Protein AF-X1MEI3-F1 (afdb_monomer_lite)

Foldseek 3Di:
DVVVVVVCCCVCVVVVVVVVVVVVLVVVLVVQLVVLVVCCVPQNNLSNCLSVVLVVQLVVLLVVLLVQLVPDPDDDPLVSVVSSLVSSLVSSLVVLCCCCCVPRVDCVSSVVVNVVSVVVVVVSVVCCQCPPPPHPLNVVLVVLVVVDDVSSVVSVVVD

Radius of gyration: 20.64 Å; chains: 1; bounding box: 45×32×59 Å

Secondary structure (DSSP, 8-state):
-HHHHHHHHIIIIIIIHHHHHHHHHHHHHHHHHHHHHTTHHHHTTHHHHHHHHHHHHHHHHHHHHHHHHTT--S--HHHHHHHHHHHHHHHHHHHHHHHIIIII--HHHHHHHHHHHHHHHHHHHHHHHHHSTT-HHHHHHHHHTTT-HHHHHHHHHT-

Structure (mmCIF, N/CA/C/O backbone):
data_AF-X1MEI3-F1
#
_entry.id   AF-X1MEI3-F1
#
loop_
_atom_site.group_PDB
_atom_site.id
_atom_site.type_symbol
_atom_site.label_atom_id
_atom_site.label_alt_id
_atom_site.label_comp_id
_atom_site.label_asym_id
_atom_site.label_entity_id
_atom_site.label_seq_id
_atom_site.pdbx_PDB_ins_code
_atom_site.Cartn_x
_atom_site.Cartn_y
_atom_site.Cartn_z
_atom_site.occupancy
_atom_site.B_iso_or_equiv
_atom_site.auth_seq_id
_atom_site.auth_comp_id
_atom_site.auth_asym_id
_atom_site.auth_atom_id
_atom_site.pdbx_PDB_model_num
ATOM 1 N N . MET A 1 1 ? -3.734 -11.567 34.479 1.00 63.25 1 MET A N 1
ATOM 2 C CA . MET A 1 1 ? -4.330 -11.502 33.128 1.00 63.25 1 MET A CA 1
ATOM 3 C C . MET A 1 1 ? -3.763 -10.343 32.310 1.00 63.25 1 MET A C 1
ATOM 5 O O . MET A 1 1 ? -3.320 -10.595 31.207 1.00 63.25 1 MET A O 1
ATOM 9 N N . VAL A 1 2 ? -3.632 -9.135 32.875 1.00 82.19 2 VAL A N 1
ATOM 10 C CA . VAL A 1 2 ? -3.111 -7.939 32.169 1.00 82.19 2 VAL A CA 1
ATOM 11 C C . VAL A 1 2 ? -1.728 -8.123 31.515 1.00 82.19 2 VAL A C 1
ATOM 13 O O . VAL A 1 2 ? -1.534 -7.699 30.389 1.00 82.19 2 VAL A O 1
ATOM 16 N N . ILE A 1 3 ? -0.764 -8.790 32.167 1.00 84.62 3 ILE A N 1
ATOM 17 C CA . ILE A 1 3 ? 0.582 -8.991 31.579 1.00 84.62 3 ILE A CA 1
ATOM 18 C C . ILE A 1 3 ? 0.537 -9.916 30.352 1.00 84.62 3 ILE A C 1
ATOM 20 O O . ILE A 1 3 ? 1.255 -9.682 29.388 1.00 84.62 3 ILE A O 1
ATOM 24 N N . ALA A 1 4 ? -0.309 -10.948 30.374 1.00 90.00 4 ALA A N 1
ATOM 25 C CA . ALA A 1 4 ? -0.456 -11.858 29.240 1.00 90.00 4 ALA A CA 1
ATOM 26 C C . ALA A 1 4 ? -1.161 -11.178 28.057 1.00 90.00 4 ALA A C 1
ATOM 28 O O . ALA A 1 4 ? -0.790 -11.438 26.922 1.00 90.00 4 ALA A O 1
ATOM 29 N N . ASP A 1 5 ? -2.110 -10.282 28.337 1.00 90.69 5 ASP A N 1
ATOM 30 C CA . ASP A 1 5 ? -2.815 -9.470 27.337 1.00 90.69 5 ASP A CA 1
ATOM 31 C C . ASP A 1 5 ? -1.853 -8.493 26.643 1.00 90.69 5 ASP A C 1
ATOM 33 O O . ASP A 1 5 ? -1.704 -8.519 25.430 1.00 90.69 5 ASP A O 1
ATOM 37 N N . LEU A 1 6 ? -1.053 -7.749 27.419 1.00 88.50 6 LEU A N 1
ATOM 38 C CA . LEU A 1 6 ? -0.053 -6.817 26.877 1.00 88.50 6 LEU A CA 1
ATOM 39 C C . LEU A 1 6 ? 1.050 -7.516 26.064 1.00 88.50 6 LEU A C 1
ATOM 41 O O . LEU A 1 6 ? 1.546 -6.969 25.078 1.00 88.50 6 LEU A O 1
ATOM 45 N N . VAL A 1 7 ? 1.469 -8.716 26.483 1.00 88.19 7 VAL A N 1
ATOM 46 C CA . VAL A 1 7 ? 2.408 -9.536 25.698 1.00 88.19 7 VAL A CA 1
ATOM 47 C C . VAL A 1 7 ? 1.714 -10.083 24.448 1.00 88.19 7 VAL A C 1
ATOM 49 O O . VAL A 1 7 ? 2.322 -10.089 23.379 1.00 88.19 7 VAL A O 1
ATOM 52 N N . GLY A 1 8 ? 0.449 -10.490 24.567 1.00 88.50 8 GLY A N 1
ATOM 53 C CA . GLY A 1 8 ? -0.399 -10.940 23.467 1.00 88.50 8 GLY A CA 1
ATOM 54 C C . GLY A 1 8 ? -0.556 -9.883 22.378 1.00 88.50 8 GLY A C 1
ATOM 55 O O . GLY A 1 8 ? -0.289 -10.193 21.222 1.00 88.50 8 GLY A O 1
ATOM 56 N N . ASP A 1 9 ? -0.860 -8.636 22.737 1.00 91.25 9 ASP A N 1
ATOM 57 C CA . ASP A 1 9 ? -0.979 -7.511 21.800 1.00 91.25 9 ASP A CA 1
ATOM 58 C C . ASP A 1 9 ? 0.318 -7.297 21.013 1.00 91.25 9 ASP A C 1
ATOM 60 O O . ASP A 1 9 ? 0.316 -7.125 19.794 1.00 91.25 9 ASP A O 1
ATOM 64 N N . ASN A 1 10 ? 1.473 -7.360 21.681 1.00 89.38 10 ASN A N 1
ATOM 65 C CA . ASN A 1 10 ? 2.741 -7.141 20.993 1.00 89.38 10 ASN A CA 1
ATOM 66 C C . ASN A 1 10 ? 3.132 -8.321 20.080 1.00 89.38 10 ASN A C 1
ATOM 68 O O . ASN A 1 10 ? 3.697 -8.118 19.005 1.00 89.38 10 ASN A O 1
ATOM 72 N N . VAL A 1 11 ? 2.842 -9.560 20.483 1.00 89.88 11 VAL A N 1
ATOM 73 C CA . VAL A 1 11 ? 3.158 -10.751 19.676 1.00 89.88 11 VAL A CA 1
ATOM 74 C C . VAL A 1 11 ? 2.161 -10.923 18.523 1.00 89.88 11 VAL A C 1
ATOM 76 O O . VAL A 1 11 ? 2.566 -11.220 17.402 1.00 89.88 11 VAL A O 1
ATOM 79 N N . GLY A 1 12 ? 0.873 -10.702 18.766 1.00 86.44 12 GLY A N 1
ATOM 80 C CA . GLY A 1 12 ? -0.187 -10.836 17.770 1.00 86.44 12 GLY A CA 1
ATOM 81 C C . GLY A 1 12 ? -0.241 -9.650 16.813 1.00 86.44 12 GLY A C 1
ATOM 82 O O . GLY A 1 12 ? -0.028 -9.810 15.610 1.00 86.44 12 GLY A O 1
ATOM 83 N N . ASP A 1 13 ? -0.472 -8.446 17.333 1.00 89.00 13 ASP A N 1
ATOM 84 C CA . ASP A 1 13 ? -0.759 -7.291 16.482 1.00 89.00 13 ASP A CA 1
ATOM 85 C C . ASP A 1 13 ? 0.501 -6.681 15.873 1.00 89.00 13 ASP A C 1
ATOM 87 O O . ASP A 1 13 ? 0.489 -6.315 14.698 1.00 89.00 13 ASP A O 1
ATOM 91 N N . CYS A 1 14 ? 1.605 -6.589 16.623 1.00 83.94 14 CYS A N 1
ATOM 92 C CA . CYS A 1 14 ? 2.844 -6.024 16.081 1.00 83.94 14 CYS A CA 1
ATOM 93 C C . CYS A 1 14 ? 3.641 -7.056 15.271 1.00 83.94 14 CYS A C 1
ATOM 95 O O . CYS A 1 14 ? 3.951 -6.806 14.103 1.00 83.94 14 CYS A O 1
ATOM 97 N N . ALA A 1 15 ? 3.986 -8.208 15.859 1.00 89.44 15 ALA A N 1
ATOM 98 C CA . ALA A 1 15 ? 4.808 -9.197 15.154 1.00 89.44 15 ALA A CA 1
ATOM 99 C C . ALA A 1 15 ? 4.015 -9.946 14.070 1.00 89.44 15 ALA A C 1
ATOM 101 O O . ALA A 1 15 ? 4.511 -10.095 12.951 1.00 89.44 15 ALA A O 1
ATOM 102 N N . GLY A 1 16 ? 2.768 -10.336 14.358 1.00 91.25 16 GLY A N 1
ATOM 103 C CA . GLY A 1 16 ? 1.897 -11.015 13.397 1.00 91.25 16 GLY A CA 1
ATOM 104 C C . GLY A 1 16 ? 1.585 -10.160 12.169 1.00 91.25 16 GLY A C 1
ATOM 105 O O . GLY A 1 16 ? 1.870 -10.586 11.049 1.00 91.25 16 GLY A O 1
ATOM 106 N N . ARG A 1 17 ? 1.101 -8.918 12.342 1.00 92.81 17 ARG A N 1
ATOM 107 C CA . ARG A 1 17 ? 0.835 -8.042 11.179 1.00 92.81 17 ARG A CA 1
ATOM 108 C C . ARG A 1 17 ? 2.097 -7.670 10.413 1.00 92.81 17 ARG A C 1
ATOM 110 O O . ARG A 1 17 ? 2.039 -7.499 9.200 1.00 92.81 17 ARG A O 1
ATOM 117 N N . GLY A 1 18 ? 3.236 -7.539 11.095 1.00 90.06 18 GLY A N 1
ATOM 118 C CA . GLY A 1 18 ? 4.519 -7.309 10.435 1.00 90.06 18 GLY A CA 1
ATOM 119 C C . GLY A 1 18 ? 4.902 -8.454 9.494 1.00 90.06 18 GLY A C 1
ATOM 120 O O . GLY A 1 18 ? 5.295 -8.198 8.355 1.00 90.06 18 GLY A O 1
ATOM 121 N N . SER A 1 19 ? 4.750 -9.700 9.954 1.00 94.19 19 SER A N 1
ATOM 122 C CA . SER A 1 19 ? 5.016 -10.902 9.154 1.00 94.19 19 SER A CA 1
ATOM 123 C C . SER A 1 19 ? 4.054 -11.031 7.974 1.00 94.19 19 SER A C 1
ATOM 125 O O . SER A 1 19 ? 4.505 -11.205 6.846 1.00 94.19 19 SER A O 1
ATOM 127 N N . ASP A 1 20 ? 2.753 -10.867 8.213 1.00 93.81 20 ASP A N 1
ATOM 128 C CA . ASP A 1 20 ? 1.707 -10.973 7.185 1.00 93.81 20 ASP A CA 1
ATOM 129 C C . ASP A 1 20 ? 1.889 -9.930 6.062 1.00 93.81 20 ASP A C 1
ATOM 131 O O . ASP A 1 20 ? 1.846 -10.231 4.864 1.00 93.81 20 ASP A O 1
ATOM 135 N N . LEU A 1 21 ? 2.218 -8.686 6.431 1.00 91.12 21 LEU A N 1
ATOM 136 C CA . LEU A 1 21 ? 2.524 -7.633 5.460 1.00 91.12 21 LEU A CA 1
ATOM 137 C C . LEU A 1 21 ? 3.825 -7.895 4.693 1.00 91.12 21 LEU A C 1
ATOM 139 O O . LEU A 1 21 ? 3.940 -7.469 3.540 1.00 91.12 21 LEU A O 1
ATOM 143 N N . PHE A 1 22 ? 4.819 -8.541 5.308 1.00 92.69 22 PHE A N 1
ATOM 144 C CA . PHE A 1 22 ? 6.064 -8.901 4.631 1.00 92.69 22 PHE A CA 1
ATOM 145 C C . PHE A 1 22 ? 5.844 -10.029 3.623 1.00 92.69 22 PHE A C 1
ATOM 147 O O . PHE A 1 22 ? 6.273 -9.885 2.479 1.00 92.69 22 PHE A O 1
ATOM 154 N N . GLU A 1 23 ? 5.145 -11.090 4.027 1.00 95.12 23 GLU A N 1
ATOM 155 C CA . GLU A 1 23 ? 4.802 -12.243 3.189 1.00 95.12 23 GLU A CA 1
ATOM 156 C C . GLU A 1 23 ? 4.019 -11.800 1.949 1.00 95.12 23 GLU A C 1
ATOM 158 O O . GLU A 1 23 ? 4.516 -11.906 0.828 1.00 95.12 23 GLU A O 1
ATOM 163 N N . SER A 1 24 ? 2.873 -11.142 2.146 1.00 93.88 24 SER A N 1
ATOM 164 C CA . SER A 1 24 ? 2.047 -10.631 1.043 1.00 93.88 24 SER A CA 1
ATOM 165 C C . SER A 1 24 ? 2.789 -9.635 0.137 1.00 93.88 24 SER A C 1
ATOM 167 O O . SER A 1 24 ? 2.584 -9.604 -1.080 1.00 93.88 24 SER A O 1
ATOM 169 N N . SER A 1 25 ? 3.697 -8.824 0.694 1.00 91.88 25 SER A N 1
ATOM 170 C CA . SER A 1 25 ? 4.535 -7.911 -0.094 1.00 91.88 25 SER A CA 1
ATOM 171 C C . SER A 1 25 ? 5.583 -8.627 -0.939 1.00 91.88 25 SER A C 1
ATOM 173 O O . SER A 1 25 ? 5.867 -8.172 -2.051 1.00 91.88 25 SER A O 1
ATOM 175 N N . ALA A 1 26 ? 6.215 -9.668 -0.393 1.00 93.75 26 ALA A N 1
ATOM 176 C CA . ALA A 1 26 ? 7.228 -10.454 -1.081 1.00 93.75 26 ALA A CA 1
ATOM 177 C C . ALA A 1 26 ? 6.586 -11.263 -2.211 1.00 93.75 26 ALA A C 1
ATOM 179 O O . ALA A 1 26 ? 7.041 -11.175 -3.352 1.00 93.75 26 ALA A O 1
ATOM 180 N N . ASP A 1 27 ? 5.470 -11.930 -1.923 1.00 95.50 27 ASP A N 1
ATOM 181 C CA . ASP A 1 27 ? 4.726 -12.737 -2.887 1.00 95.50 27 ASP A CA 1
ATOM 182 C C . ASP A 1 27 ? 4.212 -11.900 -4.053 1.00 95.50 27 ASP A C 1
ATOM 184 O O . ASP A 1 27 ? 4.425 -12.247 -5.215 1.00 95.50 27 ASP A O 1
ATOM 188 N N . ASN A 1 28 ? 3.604 -10.743 -3.772 1.00 94.19 28 ASN A N 1
ATOM 189 C CA . ASN A 1 28 ? 3.111 -9.869 -4.832 1.00 94.19 28 ASN A CA 1
ATOM 190 C C . ASN A 1 28 ? 4.255 -9.326 -5.708 1.00 94.19 28 ASN A C 1
ATOM 192 O O . ASN A 1 28 ? 4.116 -9.222 -6.929 1.00 94.19 28 ASN A O 1
ATOM 196 N N . LEU A 1 29 ? 5.413 -9.012 -5.111 1.00 94.19 29 LEU A N 1
ATOM 197 C CA . LEU A 1 29 ? 6.589 -8.570 -5.862 1.00 94.19 29 LEU A CA 1
ATOM 198 C C . LEU A 1 29 ? 7.104 -9.676 -6.792 1.00 94.19 29 LEU A C 1
ATOM 200 O O . LEU A 1 29 ? 7.295 -9.423 -7.981 1.00 94.19 29 LEU A O 1
ATOM 204 N N . VAL A 1 30 ? 7.292 -10.891 -6.270 1.00 94.44 30 VAL A N 1
ATOM 205 C CA . VAL A 1 30 ? 7.767 -12.043 -7.049 1.00 94.44 30 VAL A CA 1
ATOM 206 C C . VAL A 1 30 ? 6.771 -12.394 -8.154 1.00 94.44 30 VAL A C 1
ATOM 208 O O . VAL A 1 30 ? 7.170 -12.553 -9.305 1.00 94.44 30 VAL A O 1
ATOM 211 N N . CYS A 1 31 ? 5.474 -12.425 -7.847 1.00 95.06 31 CYS A N 1
ATOM 212 C CA . CYS A 1 31 ? 4.420 -12.685 -8.826 1.00 95.06 31 CYS A CA 1
ATOM 213 C C . CYS A 1 31 ? 4.436 -11.651 -9.963 1.00 95.06 31 CYS A C 1
ATOM 215 O O . CYS A 1 31 ? 4.420 -12.009 -11.141 1.00 95.06 31 CYS A O 1
ATOM 217 N N . THR A 1 32 ? 4.582 -10.364 -9.632 1.00 93.31 32 THR A N 1
ATOM 218 C CA . THR A 1 32 ? 4.673 -9.300 -10.644 1.00 93.31 32 THR A CA 1
ATOM 219 C C . THR A 1 32 ? 5.926 -9.448 -11.515 1.00 93.31 32 THR A C 1
ATOM 221 O O . THR A 1 32 ? 5.865 -9.224 -12.722 1.00 93.31 32 THR A O 1
ATOM 224 N N . MET A 1 33 ? 7.061 -9.861 -10.941 1.00 94.19 33 MET A N 1
ATOM 225 C CA . MET A 1 33 ? 8.287 -10.132 -11.704 1.00 94.19 33 MET A CA 1
ATOM 226 C C . MET A 1 33 ? 8.124 -11.324 -12.655 1.00 94.19 33 MET A C 1
ATOM 228 O O . MET A 1 33 ? 8.587 -11.253 -13.793 1.00 94.19 33 MET A O 1
ATOM 232 N N . ILE A 1 34 ? 7.436 -12.386 -12.220 1.00 94.56 34 ILE A N 1
ATOM 233 C CA . ILE A 1 34 ? 7.114 -13.549 -13.060 1.00 94.56 34 ILE A CA 1
ATOM 234 C C . ILE A 1 34 ? 6.212 -13.129 -14.223 1.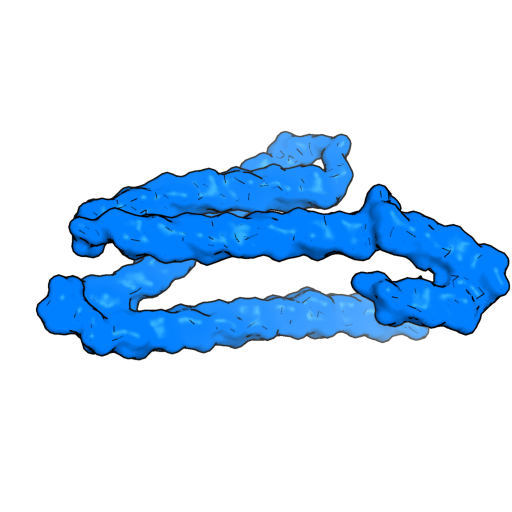00 94.56 34 ILE A C 1
ATOM 236 O O . ILE A 1 34 ? 6.492 -13.479 -15.365 1.00 94.56 34 ILE A O 1
ATOM 240 N N . ILE A 1 35 ? 5.175 -12.325 -13.966 1.00 92.81 35 ILE A N 1
ATOM 241 C CA . ILE A 1 35 ? 4.328 -11.765 -15.031 1.00 92.81 35 ILE A CA 1
ATOM 242 C C . ILE A 1 35 ? 5.168 -10.905 -15.983 1.00 92.81 35 ILE A C 1
ATOM 244 O O . ILE A 1 35 ? 4.996 -10.990 -17.195 1.00 92.81 35 ILE A O 1
ATOM 248 N N . GLY A 1 36 ? 6.126 -10.134 -15.461 1.00 91.19 36 GLY A N 1
ATOM 249 C CA . GLY A 1 36 ? 7.066 -9.345 -16.259 1.00 91.19 36 GLY A CA 1
ATOM 250 C C . GLY A 1 36 ? 7.873 -10.170 -17.267 1.00 91.19 36 GLY A C 1
ATOM 251 O O . GLY A 1 36 ? 8.155 -9.668 -18.354 1.00 91.19 36 GLY A O 1
ATOM 252 N N . LEU A 1 37 ? 8.179 -11.443 -16.972 1.00 91.56 37 LEU A N 1
ATOM 253 C CA . LEU A 1 37 ? 8.869 -12.339 -17.913 1.00 91.56 37 LEU A CA 1
ATOM 254 C C . LEU A 1 37 ? 8.071 -12.556 -19.205 1.00 91.56 37 LEU A C 1
ATOM 256 O O . LEU A 1 37 ? 8.668 -12.664 -20.272 1.00 91.56 37 LEU A O 1
ATOM 260 N N . ALA A 1 38 ? 6.738 -12.546 -19.136 1.00 91.94 38 ALA A N 1
ATOM 261 C CA . ALA A 1 38 ? 5.878 -12.686 -20.312 1.00 91.94 38 ALA A CA 1
ATOM 262 C C . ALA A 1 38 ? 5.924 -11.465 -21.253 1.00 91.94 38 ALA A C 1
ATOM 264 O O . ALA A 1 38 ? 5.473 -11.550 -22.391 1.00 91.94 38 ALA A O 1
ATOM 265 N N . PHE A 1 39 ? 6.469 -10.332 -20.797 1.00 88.12 39 PHE A N 1
ATOM 266 C CA . PHE A 1 39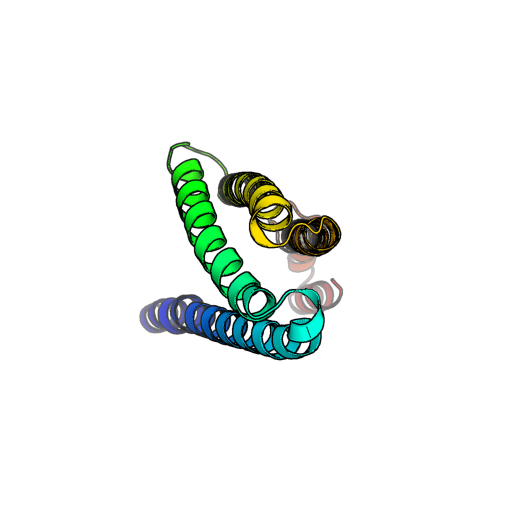 ? 6.556 -9.082 -21.560 1.00 88.12 39 PHE A CA 1
ATOM 267 C C . PHE A 1 39 ? 8.001 -8.694 -21.917 1.00 88.12 39 PHE A C 1
ATOM 269 O O . PHE A 1 39 ? 8.251 -7.569 -22.364 1.00 88.12 39 PHE A O 1
ATOM 276 N N . VAL A 1 40 ? 8.955 -9.618 -21.751 1.00 88.75 40 VAL A N 1
ATOM 277 C CA . VAL A 1 40 ? 10.375 -9.400 -22.081 1.00 88.75 40 VAL A CA 1
ATOM 278 C C . VAL A 1 40 ? 10.575 -9.111 -23.568 1.00 88.75 40 VAL A C 1
ATOM 280 O O . VAL A 1 40 ? 11.420 -8.290 -23.905 1.00 88.75 40 VAL A O 1
ATOM 283 N N . ASP A 1 41 ? 9.762 -9.676 -24.457 1.00 87.50 41 ASP A N 1
ATOM 284 C CA . ASP A 1 41 ? 9.875 -9.404 -25.898 1.00 87.50 41 ASP A CA 1
ATOM 285 C C . ASP A 1 41 ? 9.542 -7.946 -26.265 1.00 87.50 41 ASP A C 1
ATOM 287 O O . ASP A 1 41 ? 9.993 -7.440 -27.290 1.00 87.50 41 ASP A O 1
ATOM 291 N N . ILE A 1 42 ? 8.770 -7.250 -25.421 1.00 85.94 42 ILE A N 1
ATOM 292 C CA . ILE A 1 42 ? 8.308 -5.875 -25.664 1.00 85.94 42 ILE A CA 1
ATOM 293 C C . ILE A 1 42 ? 9.192 -4.860 -24.930 1.00 85.94 42 ILE A C 1
ATOM 295 O O . ILE A 1 42 ? 9.579 -3.844 -25.506 1.00 85.94 42 ILE A O 1
ATOM 299 N N . TYR A 1 43 ? 9.520 -5.123 -23.662 1.00 83.75 43 TYR A N 1
ATOM 300 C CA . TYR A 1 43 ? 10.234 -4.174 -22.794 1.00 83.75 43 TYR A CA 1
ATOM 301 C C . TYR A 1 43 ? 11.642 -4.635 -22.390 1.00 83.75 43 TYR A C 1
ATOM 303 O O . TYR A 1 43 ? 12.343 -3.930 -21.659 1.00 83.75 43 TYR A O 1
ATOM 311 N N . GLY A 1 44 ? 12.077 -5.812 -22.839 1.00 88.06 44 GLY A N 1
ATOM 312 C CA . GLY A 1 44 ? 13.335 -6.432 -22.437 1.00 88.06 44 GLY A CA 1
ATOM 313 C C . GLY A 1 44 ? 13.358 -6.845 -20.964 1.00 88.06 44 GLY A C 1
ATOM 314 O O . GLY A 1 44 ? 12.338 -6.916 -20.276 1.00 88.06 44 GLY A O 1
ATOM 315 N N . TRP A 1 45 ? 14.567 -7.043 -20.439 1.00 87.44 45 TRP A N 1
ATOM 316 C CA . TRP A 1 45 ? 14.805 -7.338 -19.020 1.00 87.44 45 TRP A CA 1
ATOM 317 C C . TRP A 1 45 ? 14.293 -6.257 -18.060 1.00 87.44 45 TRP A C 1
ATOM 319 O O . TRP A 1 45 ? 14.075 -6.525 -16.876 1.00 87.44 45 TRP A O 1
ATOM 329 N N . ASN A 1 46 ? 14.035 -5.048 -18.563 1.00 87.75 46 ASN A N 1
ATOM 330 C CA . ASN A 1 46 ? 13.473 -3.968 -17.766 1.00 87.75 46 ASN A CA 1
ATOM 331 C C . ASN A 1 46 ? 12.072 -4.320 -17.233 1.00 87.75 46 ASN A C 1
ATOM 333 O O . ASN A 1 46 ? 11.714 -3.822 -16.169 1.00 87.75 46 ASN A O 1
ATOM 337 N N . ALA A 1 47 ? 11.311 -5.204 -17.898 1.00 87.38 47 ALA A N 1
ATOM 338 C CA . ALA A 1 47 ? 10.003 -5.674 -17.421 1.00 87.38 47 ALA A CA 1
ATOM 339 C C . ALA A 1 47 ? 10.084 -6.393 -16.064 1.00 87.38 47 ALA A C 1
ATOM 341 O O . ALA A 1 47 ? 9.194 -6.258 -15.228 1.00 87.38 47 ALA A O 1
ATOM 342 N N . VAL A 1 48 ? 11.175 -7.126 -15.827 1.00 90.06 48 VAL A N 1
ATOM 343 C CA . VAL A 1 48 ? 11.416 -7.874 -14.583 1.00 90.06 48 VAL A CA 1
ATOM 344 C C . VAL A 1 48 ? 11.991 -6.962 -13.498 1.00 90.06 48 VAL A C 1
ATOM 346 O O . VAL A 1 48 ? 11.682 -7.114 -12.318 1.00 90.06 48 VAL A O 1
ATOM 349 N N . LEU A 1 49 ? 12.813 -5.982 -13.886 1.00 90.31 49 LEU A N 1
ATOM 350 C CA . LEU A 1 49 ? 13.425 -5.029 -12.954 1.00 90.31 49 LEU A CA 1
ATOM 351 C C . LEU A 1 49 ? 12.458 -3.931 -12.494 1.00 90.31 49 LEU A C 1
ATOM 353 O O . LEU A 1 49 ? 12.602 -3.402 -11.391 1.00 90.31 49 LEU A O 1
ATOM 357 N N . PHE A 1 50 ? 11.469 -3.584 -13.315 1.00 90.25 50 PHE A N 1
ATOM 358 C CA . PHE A 1 50 ? 10.547 -2.484 -13.047 1.00 90.25 50 PHE A CA 1
ATOM 359 C C . PHE A 1 50 ? 9.747 -2.643 -11.734 1.00 90.25 50 PHE A C 1
ATOM 361 O O . PHE A 1 50 ? 9.768 -1.705 -10.930 1.00 90.25 50 PHE A O 1
ATOM 368 N N . PRO A 1 51 ? 9.133 -3.806 -11.422 1.00 91.62 51 PRO A N 1
ATOM 369 C CA . PRO A 1 51 ? 8.466 -4.033 -10.134 1.00 91.62 51 PRO A CA 1
ATOM 370 C C . PRO A 1 51 ? 9.405 -3.880 -8.925 1.00 91.62 51 PRO A C 1
ATOM 372 O O . PRO A 1 51 ? 9.016 -3.355 -7.880 1.00 91.62 51 PRO A O 1
ATOM 375 N N . LEU A 1 52 ? 10.668 -4.287 -9.065 1.00 92.19 52 LEU A N 1
ATOM 376 C CA . LEU A 1 52 ? 11.666 -4.202 -7.997 1.00 92.19 52 LEU A CA 1
ATOM 377 C C . LEU A 1 52 ? 12.097 -2.756 -7.736 1.00 92.19 52 LEU A C 1
ATOM 379 O O . LEU A 1 52 ? 12.179 -2.321 -6.580 1.00 92.19 52 LEU A O 1
ATOM 383 N N . LEU A 1 53 ? 12.316 -1.991 -8.807 1.00 91.38 53 LEU A N 1
ATOM 384 C CA . LEU A 1 53 ? 12.624 -0.567 -8.724 1.00 91.38 53 LEU A CA 1
ATOM 385 C C . LEU A 1 53 ? 11.469 0.205 -8.099 1.00 91.38 53 LEU A C 1
ATOM 387 O O . LEU A 1 53 ? 11.684 0.961 -7.150 1.00 91.38 53 LEU A O 1
ATOM 391 N N . ILE A 1 54 ? 10.240 -0.023 -8.566 1.00 92.00 54 ILE A N 1
ATOM 392 C CA . ILE A 1 54 ? 9.092 0.736 -8.079 1.00 92.00 54 ILE A CA 1
ATOM 393 C C . ILE A 1 54 ? 8.791 0.442 -6.612 1.00 92.00 54 ILE A C 1
ATOM 395 O O . ILE A 1 54 ? 8.501 1.359 -5.842 1.00 92.00 54 ILE A O 1
ATOM 399 N N . ARG A 1 55 ? 8.956 -0.817 -6.183 1.00 91.88 55 ARG A N 1
ATOM 400 C CA . ARG A 1 55 ? 8.806 -1.199 -4.777 1.00 91.88 55 ARG A CA 1
ATOM 401 C C . ARG A 1 55 ? 9.888 -0.571 -3.905 1.00 91.88 55 ARG A C 1
ATOM 403 O O . ARG A 1 55 ? 9.578 -0.112 -2.810 1.00 91.88 55 ARG A O 1
ATOM 410 N N . SER A 1 56 ? 11.136 -0.531 -4.370 1.00 92.00 56 SER A N 1
ATOM 411 C CA . SER A 1 56 ? 12.257 0.064 -3.625 1.00 92.00 56 SER A CA 1
ATOM 412 C C . SER A 1 56 ? 12.087 1.570 -3.461 1.00 92.00 56 SER A C 1
ATOM 414 O O . SER A 1 56 ? 12.186 2.105 -2.358 1.00 92.00 56 SER A O 1
ATOM 416 N N . VAL A 1 57 ? 11.740 2.244 -4.551 1.00 91.00 57 VAL A N 1
ATOM 417 C CA . VAL A 1 57 ? 11.477 3.679 -4.587 1.00 91.00 57 VAL A CA 1
ATOM 418 C C . VAL A 1 57 ? 10.249 4.039 -3.733 1.00 91.00 57 VAL A C 1
ATOM 420 O O . VAL A 1 57 ? 10.290 5.007 -2.973 1.00 91.00 57 VAL A O 1
ATOM 423 N N . GLY A 1 58 ? 9.206 3.205 -3.737 1.00 90.75 58 GLY A N 1
ATOM 424 C CA . GLY A 1 58 ? 8.036 3.367 -2.868 1.00 90.75 58 GLY A CA 1
ATOM 425 C C . GLY A 1 58 ? 8.329 3.253 -1.363 1.00 90.75 58 GLY A C 1
ATOM 426 O O . GLY A 1 58 ? 7.638 3.855 -0.537 1.00 90.75 58 GLY A O 1
ATOM 427 N N . LYS A 1 59 ? 9.386 2.533 -0.959 1.00 91.56 59 LYS A N 1
ATOM 428 C CA . LYS A 1 59 ? 9.836 2.541 0.448 1.00 91.56 59 LYS A CA 1
ATOM 429 C C . LYS A 1 59 ? 10.424 3.900 0.824 1.00 91.56 59 LYS A C 1
ATOM 431 O O . LYS A 1 59 ? 10.144 4.403 1.908 1.00 91.56 59 LYS A O 1
ATOM 436 N N . ILE A 1 60 ? 11.184 4.522 -0.079 1.00 91.88 60 ILE A N 1
ATOM 437 C CA . ILE A 1 60 ? 11.783 5.847 0.141 1.00 91.88 60 ILE A CA 1
ATOM 438 C C . ILE A 1 60 ? 10.688 6.908 0.309 1.00 91.88 60 ILE A C 1
ATOM 440 O O . ILE A 1 60 ? 10.739 7.700 1.251 1.00 91.88 60 ILE A O 1
ATOM 444 N N . THR A 1 61 ? 9.654 6.895 -0.537 1.00 91.44 61 THR A N 1
ATOM 445 C CA . THR A 1 61 ? 8.513 7.823 -0.409 1.00 91.44 61 THR A CA 1
ATOM 446 C C . THR A 1 61 ? 7.750 7.621 0.892 1.00 91.44 61 THR A C 1
ATOM 448 O O . THR A 1 61 ? 7.358 8.597 1.528 1.00 91.44 61 THR A O 1
ATOM 451 N N . THR A 1 62 ? 7.595 6.372 1.336 1.00 90.75 62 THR A N 1
ATOM 452 C CA . THR A 1 62 ? 6.962 6.051 2.622 1.00 90.75 62 THR A CA 1
ATOM 453 C C . THR A 1 62 ? 7.766 6.616 3.790 1.00 90.75 62 THR A C 1
ATOM 455 O O . THR A 1 62 ? 7.188 7.238 4.678 1.00 90.75 62 THR A O 1
ATOM 458 N N . ILE A 1 63 ? 9.097 6.481 3.770 1.00 91.31 63 ILE A N 1
ATOM 459 C CA . ILE A 1 63 ? 9.978 7.072 4.788 1.00 91.31 63 ILE A CA 1
ATOM 460 C C . ILE A 1 63 ? 9.762 8.592 4.850 1.00 91.31 63 ILE A C 1
ATOM 462 O O . ILE A 1 63 ? 9.514 9.136 5.926 1.00 91.31 63 ILE A O 1
ATOM 466 N N . ILE A 1 64 ? 9.772 9.273 3.700 1.00 88.50 64 ILE A N 1
ATOM 467 C CA . ILE A 1 64 ? 9.525 10.723 3.612 1.00 88.50 64 ILE A CA 1
ATOM 468 C C . ILE A 1 64 ? 8.124 11.083 4.140 1.00 88.50 64 ILE A C 1
ATOM 470 O O . ILE A 1 64 ? 7.977 12.038 4.909 1.00 88.50 64 ILE A O 1
ATOM 474 N N . GLY A 1 65 ? 7.102 10.298 3.791 1.00 87.94 65 GLY A N 1
ATOM 475 C CA . GLY A 1 65 ? 5.731 10.475 4.272 1.00 87.94 65 GLY A CA 1
ATOM 476 C C . GLY A 1 65 ? 5.618 10.361 5.795 1.00 87.94 65 GLY A C 1
ATOM 477 O O . GLY A 1 65 ? 4.986 11.203 6.430 1.00 87.94 65 GLY A O 1
ATOM 478 N N . VAL A 1 66 ? 6.303 9.391 6.408 1.00 88.62 66 VAL A N 1
ATOM 479 C CA . VAL A 1 66 ? 6.354 9.234 7.873 1.00 88.62 66 VAL A CA 1
ATOM 480 C C . VAL A 1 66 ? 7.024 10.441 8.535 1.00 88.62 66 VAL A C 1
ATOM 482 O O . VAL A 1 66 ? 6.517 10.971 9.528 1.00 88.62 66 VAL A O 1
ATOM 485 N N . PHE A 1 67 ? 8.126 10.942 7.968 1.00 86.94 67 PHE A N 1
ATOM 486 C CA . PHE A 1 67 ? 8.774 12.159 8.470 1.00 86.94 67 PHE A CA 1
ATOM 487 C C . PHE A 1 67 ? 7.873 13.397 8.377 1.00 86.94 67 PHE A C 1
ATOM 489 O O . PHE A 1 67 ? 7.941 14.265 9.250 1.00 86.94 67 PHE A O 1
ATOM 496 N N . SER A 1 68 ? 7.002 13.465 7.367 1.00 83.50 68 SER A N 1
ATOM 497 C CA . SER A 1 68 ? 6.023 14.545 7.202 1.00 83.50 68 SER A CA 1
ATOM 498 C C . SER A 1 68 ? 5.009 14.597 8.356 1.00 83.50 68 SER A C 1
ATOM 500 O O . SER A 1 68 ? 4.648 15.683 8.808 1.00 83.50 68 SER A O 1
ATOM 502 N N . VAL A 1 69 ? 4.624 13.442 8.911 1.00 84.00 69 VAL A N 1
ATOM 503 C CA . VAL A 1 69 ? 3.684 13.350 10.045 1.00 84.00 69 VAL A CA 1
ATOM 504 C C . VAL A 1 69 ? 4.328 13.758 11.374 1.00 84.00 69 VAL A C 1
ATOM 506 O O . VAL A 1 69 ? 3.673 14.367 12.220 1.00 84.00 69 VAL A O 1
ATOM 509 N N . ARG A 1 70 ? 5.624 13.470 11.562 1.00 69.69 70 ARG A N 1
ATOM 510 C CA . ARG A 1 70 ? 6.333 13.652 12.845 1.00 69.69 70 ARG A CA 1
ATOM 511 C C . ARG A 1 70 ? 6.386 15.106 13.335 1.00 69.69 70 ARG A C 1
ATOM 513 O O . ARG A 1 70 ? 6.608 15.338 14.519 1.00 69.69 70 ARG A O 1
ATOM 520 N N . LYS A 1 71 ? 6.199 16.089 12.450 1.00 60.12 71 LYS A N 1
ATOM 521 C CA . LYS A 1 71 ? 6.373 17.517 12.767 1.00 60.12 71 LYS A CA 1
ATOM 522 C C . LYS A 1 71 ? 5.133 18.226 13.323 1.00 60.12 71 LYS A C 1
ATOM 524 O O . LYS A 1 71 ? 5.245 19.403 13.660 1.00 60.12 71 LYS A O 1
ATOM 529 N N . TRP A 1 72 ? 3.970 17.579 13.435 1.00 60.38 72 TRP A N 1
ATOM 530 C CA . TRP A 1 72 ? 2.716 18.291 13.729 1.00 60.38 72 TRP A CA 1
ATOM 531 C C . TRP A 1 72 ? 2.046 17.836 15.036 1.00 60.38 72 TRP A C 1
ATOM 533 O O . TRP A 1 72 ? 1.622 16.693 15.173 1.00 60.38 72 TRP A O 1
ATOM 543 N N . GLY A 1 73 ? 1.968 18.755 16.011 1.00 64.88 73 GLY A N 1
ATOM 544 C CA . GLY A 1 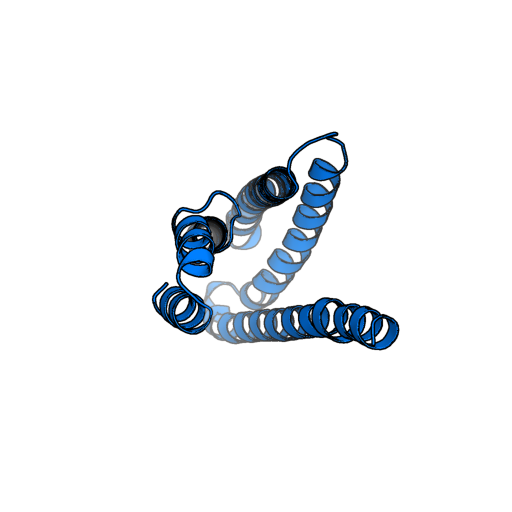73 ? 1.375 18.535 17.341 1.00 64.88 73 GLY A CA 1
ATOM 545 C C . GLY A 1 73 ? -0.155 18.355 17.350 1.00 64.88 73 GLY A C 1
ATOM 546 O O . GLY A 1 73 ? -0.802 18.527 16.322 1.00 64.88 73 GLY A O 1
ATOM 547 N N . LYS A 1 74 ? -0.711 18.001 18.530 1.00 63.97 74 LYS A N 1
ATOM 548 C CA . LYS A 1 74 ? -2.141 17.785 18.905 1.00 63.97 74 LYS A CA 1
ATOM 549 C C . LYS A 1 74 ? -3.154 17.638 17.744 1.00 63.97 74 LYS A C 1
ATOM 551 O O . LYS A 1 74 ? -4.142 18.366 17.677 1.00 63.97 74 LYS A O 1
ATOM 556 N N . ARG A 1 75 ? -2.959 16.661 16.857 1.00 72.56 75 ARG A N 1
ATOM 557 C CA . ARG A 1 75 ? -3.977 16.213 15.889 1.00 72.56 75 ARG A CA 1
ATOM 558 C C . ARG A 1 75 ? -4.516 14.848 16.296 1.00 72.56 75 ARG A C 1
ATOM 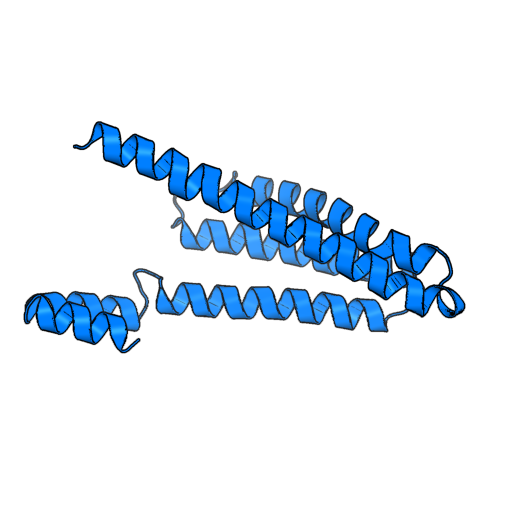560 O O . ARG A 1 75 ? -3.821 14.078 16.955 1.00 72.56 75 ARG A O 1
ATOM 567 N N . SER A 1 76 ? -5.753 14.548 15.905 1.00 79.88 76 SER A N 1
ATOM 568 C CA . SER A 1 76 ? -6.304 13.203 16.071 1.00 79.88 76 SER A CA 1
ATOM 569 C C . SER A 1 76 ? -5.443 12.187 15.311 1.00 79.88 76 SER A C 1
ATOM 571 O O . SER A 1 76 ? -5.052 12.484 14.177 1.00 79.88 76 SER A O 1
ATOM 573 N N . PRO A 1 77 ? -5.188 10.991 15.875 1.00 81.25 77 PRO A N 1
ATOM 574 C CA . PRO A 1 77 ? -4.358 9.961 15.243 1.00 81.25 77 PRO A CA 1
ATOM 575 C C . PRO A 1 77 ? -4.760 9.659 13.793 1.00 81.25 77 PRO A C 1
ATOM 577 O O . PRO A 1 77 ? -3.905 9.550 12.920 1.00 81.25 77 PRO A O 1
ATOM 580 N N . LEU A 1 78 ? -6.068 9.645 13.518 1.00 82.94 78 LEU A N 1
ATOM 581 C CA . LEU A 1 78 ? -6.629 9.417 12.184 1.00 82.94 78 LEU A CA 1
ATOM 582 C C . LEU A 1 78 ? -6.223 10.497 11.166 1.00 82.94 78 LEU A C 1
ATOM 584 O O . LEU A 1 78 ? -5.919 10.208 10.014 1.00 82.94 78 LEU A O 1
ATOM 588 N N . THR A 1 79 ? -6.162 11.757 11.598 1.00 82.88 79 THR A N 1
ATOM 589 C CA . THR A 1 79 ? -5.755 12.874 10.734 1.00 82.88 79 THR A CA 1
ATOM 590 C C . THR A 1 79 ? -4.263 12.805 10.437 1.00 82.88 79 THR A C 1
ATOM 592 O O . THR A 1 79 ? -3.851 13.040 9.305 1.00 82.88 79 THR A O 1
ATOM 595 N N . SER A 1 80 ? -3.452 12.447 11.433 1.00 85.44 80 SER A N 1
ATOM 596 C CA . SER A 1 80 ? -2.014 12.225 11.260 1.00 85.44 80 SER A CA 1
ATOM 597 C C . SER A 1 80 ? -1.730 11.066 10.300 1.00 85.44 80 SER A C 1
ATOM 599 O O . SER A 1 80 ? -0.875 11.198 9.426 1.00 85.44 80 SER A O 1
ATOM 601 N N . LEU A 1 81 ? -2.496 9.975 10.400 1.00 87.25 81 LEU A N 1
ATOM 602 C CA . LEU A 1 81 ? -2.435 8.848 9.468 1.00 87.25 81 LEU A CA 1
ATOM 603 C C . LEU A 1 81 ? -2.773 9.284 8.036 1.00 87.25 81 LEU A C 1
ATOM 605 O O . LEU A 1 81 ? -2.000 9.022 7.117 1.00 87.25 81 LEU A O 1
ATOM 609 N N . ASN A 1 82 ? -3.881 10.007 7.8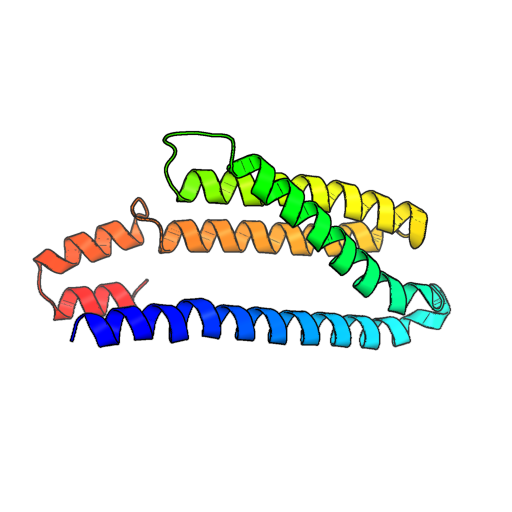52 1.00 88.12 82 ASN A N 1
ATOM 610 C CA . ASN A 1 82 ? -4.311 10.472 6.531 1.00 88.12 82 ASN A CA 1
ATOM 611 C C . ASN A 1 82 ? -3.306 11.412 5.878 1.00 88.12 82 ASN A C 1
ATOM 613 O O . ASN A 1 82 ? -3.072 11.308 4.680 1.00 88.12 82 ASN A O 1
ATOM 617 N N . ILE A 1 83 ? -2.674 12.290 6.655 1.00 87.81 83 ILE A N 1
ATOM 618 C CA . ILE A 1 83 ? -1.601 13.159 6.166 1.00 87.81 83 ILE A CA 1
ATOM 619 C C . ILE A 1 83 ? -0.413 12.335 5.671 1.00 87.81 83 ILE A C 1
ATOM 621 O O . ILE A 1 83 ? 0.111 12.619 4.596 1.00 87.81 83 ILE A O 1
ATOM 625 N N . GLY A 1 84 ? 0.010 11.325 6.436 1.00 89.38 84 GLY A N 1
ATOM 626 C CA . GLY A 1 84 ? 1.113 10.449 6.044 1.00 89.38 84 GLY A CA 1
ATOM 627 C C . GLY A 1 84 ? 0.801 9.686 4.761 1.00 89.38 84 GLY A C 1
ATOM 628 O O . GLY A 1 84 ? 1.617 9.682 3.841 1.00 89.38 84 GLY A O 1
ATOM 629 N N . LEU A 1 85 ? -0.406 9.121 4.674 1.00 90.06 85 LEU A N 1
ATOM 630 C CA . LEU A 1 85 ? -0.900 8.417 3.489 1.00 90.06 85 LEU A CA 1
ATOM 631 C C . LEU A 1 85 ? -0.980 9.335 2.264 1.00 90.06 85 LEU A C 1
ATOM 633 O O . LEU A 1 85 ? -0.473 8.975 1.205 1.00 90.06 85 LEU A O 1
ATOM 637 N N . PHE A 1 86 ? -1.558 10.533 2.398 1.00 90.56 86 PHE A N 1
ATOM 638 C CA . PHE A 1 86 ? -1.643 11.499 1.298 1.00 90.56 86 PHE A CA 1
ATOM 639 C C . PHE A 1 86 ? -0.265 11.983 0.852 1.00 90.56 86 PHE A C 1
ATOM 641 O O . PHE A 1 86 ? 0.010 12.018 -0.344 1.00 90.56 86 PH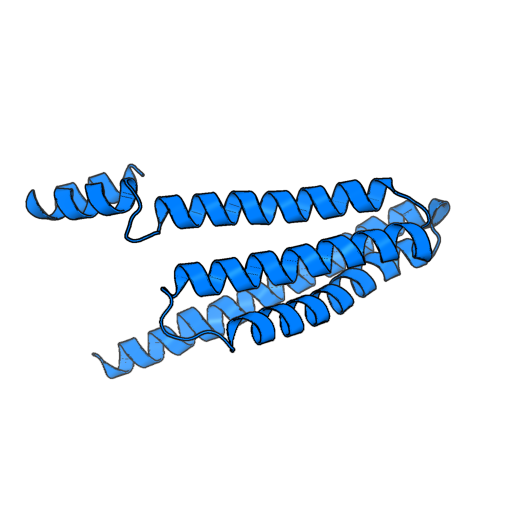E A O 1
ATOM 648 N N . SER A 1 87 ? 0.610 12.319 1.802 1.00 90.81 87 SER A N 1
ATOM 649 C CA . SER A 1 87 ? 1.978 12.755 1.520 1.00 90.81 87 SER A CA 1
ATOM 650 C C . SER A 1 87 ? 2.737 11.672 0.751 1.00 90.81 87 SER A C 1
ATOM 652 O O . SER A 1 87 ? 3.181 11.910 -0.373 1.00 90.81 87 SER A O 1
ATOM 654 N N . ALA A 1 88 ? 2.785 10.444 1.280 1.00 92.19 88 ALA A N 1
ATOM 655 C CA . ALA A 1 88 ? 3.431 9.313 0.615 1.00 92.19 88 ALA A CA 1
ATOM 656 C C . ALA A 1 88 ? 2.799 8.990 -0.750 1.00 92.19 88 ALA A C 1
ATOM 658 O O . ALA A 1 88 ? 3.514 8.657 -1.695 1.00 92.19 88 ALA A O 1
ATOM 659 N N . GLY A 1 89 ? 1.475 9.109 -0.881 1.00 91.88 89 GLY A N 1
ATOM 660 C CA . GLY A 1 89 ? 0.760 8.886 -2.136 1.00 91.88 89 GLY A CA 1
ATOM 661 C C . GLY A 1 89 ? 1.115 9.900 -3.220 1.00 91.88 89 GLY A C 1
ATOM 662 O O . GLY A 1 89 ? 1.387 9.499 -4.348 1.00 91.88 89 GLY A O 1
ATOM 663 N N . ILE A 1 90 ? 1.194 11.192 -2.887 1.00 92.31 90 ILE A N 1
ATOM 664 C CA . ILE A 1 90 ? 1.601 12.238 -3.838 1.00 92.31 90 ILE A CA 1
ATOM 665 C C . ILE A 1 90 ? 3.035 11.991 -4.316 1.00 92.31 90 ILE A C 1
ATOM 667 O O . ILE A 1 90 ? 3.292 12.007 -5.521 1.00 92.31 90 ILE A O 1
ATOM 671 N N . PHE A 1 91 ? 3.962 11.697 -3.398 1.00 92.81 91 PHE A N 1
ATOM 672 C CA . PHE A 1 91 ? 5.341 11.371 -3.772 1.00 92.81 91 PHE A CA 1
ATOM 673 C C . PHE A 1 91 ? 5.422 10.110 -4.643 1.00 92.81 91 PHE A C 1
ATOM 675 O O . PHE A 1 91 ? 6.165 10.098 -5.624 1.00 92.81 91 PHE A O 1
ATOM 682 N N . ASN A 1 92 ? 4.635 9.071 -4.337 1.00 92.94 92 ASN A N 1
ATOM 683 C CA . ASN A 1 92 ? 4.553 7.873 -5.175 1.00 92.94 92 ASN A CA 1
ATOM 684 C C . ASN A 1 92 ? 4.007 8.176 -6.569 1.00 92.94 92 ASN A C 1
ATOM 686 O O . ASN A 1 92 ? 4.567 7.690 -7.543 1.00 92.94 92 ASN A O 1
ATOM 690 N N . LEU A 1 93 ? 2.970 9.006 -6.687 1.00 93.06 93 LEU A N 1
ATOM 691 C CA . LEU A 1 93 ? 2.384 9.359 -7.979 1.00 93.06 93 LEU A CA 1
ATOM 692 C C . LEU A 1 93 ? 3.408 10.049 -8.896 1.00 93.06 93 LEU A C 1
ATOM 694 O O . LEU A 1 93 ? 3.531 9.692 -10.067 1.00 93.06 93 LEU A O 1
ATOM 698 N N . VAL A 1 94 ? 4.198 10.981 -8.352 1.00 91.88 94 VAL A N 1
ATOM 699 C CA . VAL A 1 94 ? 5.287 11.640 -9.095 1.00 91.88 94 VAL A CA 1
ATOM 700 C C . VAL A 1 94 ? 6.349 10.625 -9.529 1.00 91.88 94 VAL A C 1
ATOM 702 O O . VAL A 1 94 ? 6.777 10.626 -10.681 1.00 91.88 94 VAL A O 1
ATOM 705 N N . LEU A 1 95 ? 6.751 9.717 -8.638 1.00 90.81 95 LEU A N 1
ATOM 706 C CA . LEU A 1 95 ? 7.759 8.698 -8.942 1.00 90.81 95 LEU A CA 1
ATOM 707 C C . LEU A 1 95 ? 7.268 7.657 -9.951 1.00 90.81 95 LEU A C 1
ATOM 709 O O . LEU A 1 95 ? 8.043 7.241 -10.809 1.00 90.81 95 LEU A O 1
ATOM 713 N N . PHE A 1 96 ? 5.990 7.280 -9.911 1.00 91.88 96 PHE A N 1
ATOM 714 C CA . PHE A 1 96 ? 5.386 6.399 -10.909 1.00 91.88 96 PHE A CA 1
ATOM 715 C C . PHE A 1 96 ? 5.419 7.042 -12.291 1.00 91.88 96 PHE A C 1
ATOM 717 O O . PHE A 1 96 ? 5.736 6.361 -13.264 1.00 91.88 96 PHE A O 1
ATOM 724 N N . TYR A 1 97 ? 5.145 8.346 -12.384 1.00 90.56 97 TYR A N 1
ATOM 725 C CA . TYR A 1 97 ? 5.223 9.086 -13.642 1.00 90.56 97 TYR A CA 1
ATOM 726 C C . TYR A 1 97 ? 6.653 9.101 -14.197 1.00 90.56 97 TYR A C 1
ATOM 728 O O . TYR A 1 97 ? 6.877 8.727 -15.350 1.00 90.56 97 TYR A O 1
ATOM 736 N N . VAL A 1 98 ? 7.634 9.451 -13.355 1.00 90.25 98 VAL A N 1
ATOM 737 C CA . VAL A 1 98 ? 9.053 9.495 -13.742 1.00 90.25 98 VAL A CA 1
ATOM 738 C C . VAL A 1 98 ? 9.548 8.117 -14.182 1.00 90.25 98 VAL A C 1
ATOM 740 O O . VAL A 1 98 ? 10.131 7.999 -15.255 1.00 90.25 98 VAL A O 1
ATOM 743 N N . LEU A 1 99 ? 9.288 7.060 -13.407 1.00 88.25 99 LEU A N 1
ATOM 744 C CA . LEU A 1 99 ? 9.739 5.710 -13.752 1.00 88.25 99 LEU A CA 1
ATOM 745 C C . LEU A 1 99 ? 9.037 5.168 -15.004 1.00 88.25 99 LEU A C 1
ATOM 747 O O . LEU A 1 99 ? 9.689 4.569 -15.853 1.00 88.25 99 LEU A O 1
ATOM 751 N N . SER A 1 100 ? 7.738 5.406 -15.175 1.00 87.81 100 SER A N 1
ATOM 752 C CA . SER A 1 100 ? 7.009 4.873 -16.336 1.00 87.81 100 SER A CA 1
ATOM 753 C C . SER A 1 100 ? 7.469 5.511 -17.652 1.00 87.81 100 SER A C 1
ATOM 755 O O . SER A 1 100 ? 7.661 4.810 -18.641 1.00 87.81 100 SER A O 1
ATOM 757 N N . ILE A 1 101 ? 7.729 6.823 -17.671 1.00 86.38 101 ILE A N 1
ATOM 758 C CA . ILE A 1 101 ? 8.161 7.526 -18.891 1.00 86.38 101 ILE A CA 1
ATOM 759 C C . ILE A 1 101 ? 9.666 7.400 -19.124 1.00 86.38 101 ILE A C 1
ATOM 761 O O . ILE A 1 101 ? 10.095 7.178 -20.253 1.00 86.38 101 ILE A O 1
ATOM 765 N N . TRP A 1 102 ? 10.481 7.551 -18.080 1.00 84.00 102 TRP A N 1
ATOM 766 C CA . TRP A 1 102 ? 11.934 7.618 -18.238 1.00 84.00 102 TRP A CA 1
ATOM 767 C C . TRP A 1 102 ? 12.574 6.228 -18.342 1.00 84.00 102 TRP A C 1
ATOM 769 O O . TRP A 1 102 ? 13.535 6.060 -19.088 1.00 84.00 102 TRP A O 1
ATOM 779 N N . PHE A 1 103 ? 12.022 5.222 -17.648 1.00 85.56 103 PHE A N 1
ATOM 780 C CA . PHE A 1 103 ? 12.560 3.856 -17.639 1.00 85.56 103 PHE A CA 1
ATOM 781 C C . PHE A 1 103 ? 11.868 2.935 -18.656 1.00 85.56 103 PHE A C 1
ATOM 783 O O . PHE A 1 103 ? 12.544 2.287 -19.450 1.00 85.56 103 PHE A O 1
ATOM 790 N N . MET A 1 104 ? 10.530 2.888 -18.658 1.00 83.06 104 MET A N 1
ATOM 791 C CA . MET A 1 104 ? 9.754 2.004 -19.551 1.00 83.06 104 MET A CA 1
ATOM 792 C C . MET A 1 104 ? 9.326 2.669 -20.868 1.00 83.06 104 MET A C 1
ATOM 794 O O . MET A 1 104 ? 9.026 1.964 -21.826 1.00 83.06 104 MET A O 1
ATOM 798 N N . LYS A 1 105 ? 9.298 4.010 -20.930 1.00 85.12 105 LYS A N 1
ATOM 799 C CA . LYS A 1 105 ? 8.750 4.802 -22.050 1.00 85.12 105 LYS A CA 1
ATOM 800 C C . LYS A 1 105 ? 7.296 4.461 -22.410 1.00 85.12 105 LYS A C 1
ATOM 802 O O . LYS A 1 105 ? 6.867 4.738 -23.528 1.00 85.12 105 LYS A O 1
ATOM 807 N N . ASP A 1 106 ? 6.525 3.926 -21.463 1.00 86.19 106 ASP A N 1
ATOM 808 C CA . ASP A 1 106 ? 5.103 3.632 -21.647 1.00 86.19 106 ASP A CA 1
ATOM 809 C C . ASP A 1 106 ? 4.255 4.271 -20.539 1.00 86.19 106 ASP A C 1
ATOM 811 O O . ASP A 1 106 ? 4.402 3.990 -19.348 1.00 86.19 106 ASP A O 1
ATOM 815 N N . ILE A 1 107 ? 3.324 5.130 -20.953 1.00 88.94 107 ILE A N 1
ATOM 816 C CA . ILE A 1 107 ? 2.375 5.810 -20.071 1.00 88.94 107 ILE A CA 1
ATOM 817 C C . ILE A 1 107 ? 1.271 4.873 -19.560 1.00 88.94 107 ILE A C 1
ATOM 819 O O . ILE A 1 107 ? 0.658 5.141 -18.528 1.00 88.94 107 ILE A O 1
ATOM 823 N N . ARG A 1 108 ? 1.011 3.746 -20.234 1.00 89.75 108 ARG A N 1
ATOM 824 C CA . ARG A 1 108 ? -0.007 2.771 -19.805 1.00 89.75 108 ARG A CA 1
ATOM 825 C C . ARG A 1 108 ? 0.319 2.197 -18.430 1.00 89.75 108 ARG A C 1
ATOM 827 O O . ARG A 1 108 ? -0.577 2.032 -17.602 1.00 89.75 108 ARG A O 1
ATOM 834 N N . LEU A 1 109 ? 1.604 1.979 -18.155 1.00 88.31 109 LEU A N 1
ATOM 835 C CA . LEU A 1 109 ? 2.084 1.517 -16.853 1.00 88.31 109 LEU A CA 1
ATOM 836 C C . LEU A 1 109 ? 1.818 2.550 -15.753 1.00 88.31 109 LEU A C 1
ATOM 838 O O . LEU A 1 109 ? 1.406 2.176 -14.657 1.00 88.31 109 LEU A O 1
ATOM 842 N N . PHE A 1 110 ? 1.941 3.845 -16.058 1.00 91.06 110 PHE A N 1
ATOM 843 C CA . PHE A 1 110 ? 1.583 4.907 -15.118 1.00 91.06 110 PHE A CA 1
ATOM 844 C C . PHE A 1 110 ? 0.092 4.868 -14.754 1.00 91.06 110 PHE A C 1
ATOM 846 O O . PHE A 1 110 ? -0.257 4.960 -13.574 1.00 91.06 110 PHE A O 1
ATOM 853 N N . TYR A 1 111 ? -0.795 4.690 -15.738 1.00 92.00 111 TYR A N 1
ATOM 854 C CA . TYR A 1 111 ? -2.234 4.573 -15.474 1.00 92.00 111 TYR A CA 1
ATOM 855 C C . TYR A 1 111 ? -2.572 3.333 -14.639 1.00 92.00 111 TYR A C 1
ATOM 857 O O . TYR A 1 111 ? -3.348 3.422 -13.690 1.00 92.00 111 TYR A O 1
ATOM 865 N N . CYS A 1 112 ? -1.932 2.198 -14.923 1.00 92.06 112 CYS A N 1
ATOM 866 C CA . CYS A 1 112 ? -2.088 0.981 -14.128 1.00 92.06 112 CYS A CA 1
ATOM 867 C C . CYS A 1 112 ? -1.684 1.212 -12.659 1.00 92.06 112 CYS A C 1
ATOM 869 O O . CYS A 1 112 ? -2.480 1.006 -11.742 1.00 92.06 112 CYS A O 1
ATOM 871 N N . LEU A 1 113 ? -0.491 1.755 -12.420 1.00 92.25 113 LEU A N 1
ATOM 872 C CA . LEU A 1 113 ? 0.026 2.004 -11.072 1.00 92.25 113 LEU A CA 1
ATOM 873 C C . LEU A 1 113 ? -0.786 3.051 -10.300 1.00 92.25 113 LEU A C 1
ATOM 875 O O . LEU A 1 113 ? -1.048 2.888 -9.107 1.00 92.25 113 LEU A O 1
ATOM 879 N N . SER A 1 114 ? -1.208 4.121 -10.975 1.00 92.69 114 SER A N 1
ATOM 880 C CA . SER A 1 114 ? -2.046 5.159 -10.368 1.00 92.69 114 SER A CA 1
ATOM 881 C C . SER A 1 114 ? -3.450 4.653 -10.035 1.00 92.69 114 SER A C 1
ATOM 883 O O . SER A 1 114 ? -3.967 5.013 -8.979 1.00 92.69 114 SER A O 1
ATOM 885 N N . SER A 1 115 ? -4.039 3.765 -10.846 1.00 94.44 115 SER A N 1
ATOM 886 C CA . SER A 1 115 ? -5.308 3.109 -10.496 1.00 94.44 115 SER A CA 1
ATOM 887 C C . SER A 1 115 ? -5.180 2.220 -9.257 1.00 94.44 115 SER A C 1
ATOM 889 O O . SER A 1 115 ? -6.051 2.255 -8.387 1.00 94.44 115 SER A O 1
ATOM 891 N N . GLY A 1 116 ? -4.060 1.500 -9.114 1.00 92.75 116 GLY A N 1
ATOM 892 C CA . GLY A 1 116 ? -3.774 0.710 -7.917 1.00 92.75 116 GLY A CA 1
ATOM 893 C C . GLY A 1 116 ? -3.656 1.594 -6.675 1.00 92.75 116 GLY A C 1
ATOM 894 O O . GLY A 1 116 ? -4.288 1.328 -5.653 1.00 92.75 116 GLY A O 1
ATOM 895 N N . LEU A 1 117 ? -2.918 2.703 -6.782 1.00 93.50 117 LEU A N 1
ATOM 896 C CA . LEU A 1 117 ? -2.802 3.684 -5.702 1.00 93.50 117 LEU A CA 1
ATOM 897 C C . LEU A 1 117 ? -4.163 4.294 -5.331 1.00 93.50 117 LEU A C 1
ATOM 899 O O . LEU A 1 117 ? -4.479 4.414 -4.148 1.00 93.50 117 LEU A O 1
ATOM 903 N N . LEU A 1 118 ? -4.985 4.641 -6.323 1.00 94.19 118 LEU A N 1
ATOM 904 C CA . LEU A 1 118 ? -6.334 5.158 -6.102 1.00 94.19 118 LEU A CA 1
ATOM 905 C C . LEU A 1 118 ? -7.211 4.137 -5.369 1.00 94.19 118 LEU A C 1
ATOM 907 O O . LEU A 1 118 ? -7.904 4.502 -4.422 1.00 94.19 118 LEU A O 1
ATOM 911 N N . SER A 1 119 ? -7.137 2.859 -5.749 1.00 94.12 119 SER A N 1
ATOM 912 C CA . SER A 1 119 ? -7.863 1.784 -5.069 1.00 94.12 119 SER A CA 1
ATOM 913 C C . SER A 1 119 ? -7.486 1.697 -3.588 1.00 94.12 119 SER A C 1
ATOM 915 O O . SER A 1 119 ? -8.366 1.574 -2.738 1.00 94.12 119 SER A O 1
ATOM 917 N N . VAL A 1 120 ? -6.198 1.831 -3.252 1.00 92.19 120 VAL A N 1
ATOM 918 C CA . VAL A 1 120 ? -5.736 1.846 -1.852 1.00 92.19 120 VAL A CA 1
ATOM 919 C C . VAL A 1 120 ? -6.322 3.033 -1.083 1.00 92.19 120 VAL A C 1
ATOM 921 O O . VAL A 1 120 ? -6.754 2.872 0.059 1.00 92.19 120 VAL A O 1
ATOM 924 N N . PHE A 1 121 ? -6.396 4.216 -1.699 1.00 92.62 121 PHE A N 1
ATOM 925 C CA . PHE A 1 121 ? -7.039 5.376 -1.079 1.00 92.62 121 PHE A CA 1
ATOM 926 C C . PHE A 1 121 ? -8.532 5.153 -0.831 1.00 92.62 121 PHE A C 1
ATOM 928 O O . PHE A 1 121 ? -9.013 5.449 0.262 1.00 92.62 121 PHE A O 1
ATOM 935 N N . VAL A 1 122 ? -9.254 4.603 -1.808 1.00 93.69 122 VAL A N 1
ATOM 936 C CA . VAL A 1 122 ? -10.688 4.309 -1.677 1.00 93.69 122 VAL A CA 1
ATOM 937 C C . VAL A 1 122 ? -10.933 3.313 -0.547 1.00 93.69 122 VAL A C 1
ATOM 939 O O . VAL A 1 122 ? -11.743 3.585 0.338 1.00 93.69 122 VAL A O 1
ATOM 942 N N . VAL A 1 123 ? -10.190 2.203 -0.518 1.00 92.81 123 VAL A N 1
ATOM 943 C CA . VAL A 1 123 ? -10.295 1.206 0.557 1.00 92.81 123 VAL A CA 1
ATOM 944 C C . VAL A 1 123 ? -9.974 1.837 1.911 1.00 92.81 123 VAL A C 1
ATOM 946 O O . VAL A 1 123 ? -10.716 1.628 2.866 1.00 92.81 123 VAL A O 1
ATOM 949 N N . SER A 1 124 ? -8.933 2.671 2.000 1.00 90.81 124 SER A N 1
ATOM 950 C CA . SER A 1 124 ? -8.590 3.371 3.242 1.00 90.81 124 SER A CA 1
ATOM 951 C C . SER A 1 124 ? -9.726 4.271 3.742 1.00 90.81 124 SER A C 1
ATOM 953 O O . SER A 1 124 ? -10.031 4.262 4.934 1.00 90.81 124 SER A O 1
ATOM 955 N N . LEU A 1 125 ? -10.400 5.011 2.855 1.00 89.00 125 LEU A N 1
ATOM 956 C CA . LEU A 1 125 ? -11.547 5.847 3.228 1.00 89.00 125 LEU A CA 1
ATOM 957 C C . LEU A 1 125 ? -12.745 5.016 3.696 1.00 89.00 125 LEU A C 1
ATOM 959 O O . LEU A 1 125 ? -13.382 5.372 4.687 1.00 89.00 125 LEU A O 1
ATOM 963 N N . ILE A 1 126 ? -13.030 3.901 3.016 1.00 90.62 126 ILE A N 1
ATOM 964 C CA . ILE A 1 126 ? -14.103 2.977 3.403 1.00 90.62 126 ILE A CA 1
ATOM 965 C C . ILE A 1 126 ? -13.810 2.398 4.789 1.00 90.62 126 ILE A C 1
ATOM 967 O O . ILE A 1 126 ? -14.646 2.499 5.684 1.00 90.62 126 ILE A O 1
ATOM 971 N N . VAL A 1 127 ? -12.604 1.868 5.005 1.00 90.88 127 VAL A N 1
ATOM 972 C CA . VAL A 1 127 ? -12.193 1.318 6.304 1.00 90.88 127 VAL A CA 1
ATOM 973 C C . VAL A 1 127 ? -12.338 2.371 7.398 1.00 90.88 127 VAL A C 1
ATOM 975 O O . VAL A 1 127 ? -12.928 2.090 8.437 1.00 90.88 127 VAL A O 1
ATOM 978 N N . GLN A 1 128 ? -11.883 3.603 7.168 1.00 88.25 128 GLN A N 1
ATOM 979 C CA . GLN A 1 128 ? -12.025 4.689 8.142 1.00 88.25 128 GLN A CA 1
ATOM 980 C C . GLN A 1 128 ? -13.479 5.081 8.426 1.00 88.25 128 GLN A C 1
ATOM 982 O O . GLN A 1 128 ? -13.784 5.489 9.544 1.00 88.25 128 GLN A O 1
ATOM 987 N N . TYR A 1 129 ? -14.378 4.965 7.449 1.00 86.88 129 TYR A N 1
ATOM 988 C CA . TYR A 1 129 ? -15.802 5.231 7.644 1.00 86.88 129 TYR A CA 1
ATOM 989 C C . TYR A 1 129 ? -16.472 4.166 8.526 1.00 86.88 129 TYR A C 1
ATOM 991 O O . TYR A 1 129 ? -17.230 4.518 9.432 1.00 86.88 129 TYR A O 1
ATOM 999 N N . TYR A 1 130 ? -16.164 2.885 8.298 1.00 86.75 130 TYR A N 1
ATOM 1000 C CA . TYR A 1 130 ? -16.748 1.772 9.057 1.00 86.75 130 TYR A CA 1
ATOM 1001 C C . TYR A 1 130 ? -16.102 1.559 10.430 1.00 86.75 130 TYR A C 1
ATOM 1003 O O . TYR A 1 130 ? -16.782 1.121 11.350 1.00 86.75 130 TYR A O 1
ATOM 1011 N N . THR A 1 131 ? -14.819 1.894 10.592 1.00 86.94 131 THR A N 1
ATOM 1012 C CA . THR A 1 131 ? -14.068 1.657 11.844 1.00 86.94 131 THR A CA 1
ATOM 1013 C C . THR A 1 131 ? -13.800 2.925 12.654 1.00 86.94 131 THR A C 1
ATOM 1015 O O . THR A 1 131 ? -13.406 2.859 13.818 1.00 86.94 131 THR A O 1
ATOM 1018 N N . GLY A 1 132 ? -14.001 4.109 12.071 1.00 83.00 132 GLY A N 1
ATOM 1019 C CA . GLY A 1 132 ? -13.724 5.374 12.739 1.00 83.00 132 GLY A CA 1
ATOM 1020 C C . GLY A 1 132 ? -14.714 5.670 13.863 1.00 83.00 132 GLY A C 1
ATOM 1021 O O . GLY A 1 132 ? -15.917 5.501 13.711 1.00 83.00 132 GLY A O 1
ATOM 1022 N N . ILE A 1 133 ? -14.220 6.237 14.968 1.00 74.62 133 ILE A N 1
ATOM 1023 C CA . ILE A 1 133 ? -15.018 6.590 16.164 1.00 74.62 133 ILE A CA 1
ATOM 1024 C C . ILE A 1 133 ? -16.195 7.530 15.831 1.00 74.62 133 ILE A C 1
ATOM 1026 O O . ILE A 1 133 ? -17.224 7.526 16.498 1.00 74.62 133 ILE A O 1
ATOM 1030 N N . LYS A 1 134 ? -16.046 8.357 14.789 1.00 77.31 134 LYS A N 1
ATOM 1031 C CA . LYS A 1 134 ? -17.088 9.278 14.303 1.00 77.31 134 LYS A CA 1
ATOM 1032 C C . LYS A 1 134 ? -17.983 8.673 13.213 1.00 77.31 134 LYS A C 1
ATOM 1034 O O . LYS A 1 134 ? -18.869 9.364 12.717 1.00 77.31 134 LYS A O 1
ATOM 1039 N N . GLY A 1 135 ? -17.724 7.434 12.805 1.00 80.50 135 GLY A N 1
ATOM 1040 C CA . GLY A 1 135 ? -18.486 6.723 11.790 1.00 80.50 135 GLY A CA 1
ATOM 1041 C C . GLY A 1 135 ? -19.907 6.444 12.267 1.00 80.50 135 GLY A C 1
ATOM 1042 O O . GLY A 1 135 ? -20.135 6.078 13.420 1.00 80.50 135 GLY A O 1
ATOM 1043 N N . ILE A 1 136 ? -20.872 6.609 11.362 1.00 83.44 136 ILE A N 1
ATOM 1044 C CA . ILE A 1 136 ? -22.282 6.292 11.624 1.00 83.44 136 ILE A CA 1
ATOM 1045 C C . ILE A 1 136 ? -22.459 4.818 12.044 1.00 83.44 136 ILE A C 1
ATOM 1047 O O . ILE A 1 136 ? -23.199 4.594 13.004 1.00 83.44 136 ILE A O 1
ATOM 1051 N N . PRO A 1 137 ? -21.776 3.829 11.417 1.00 85.12 137 PRO A N 1
ATOM 1052 C CA . PRO A 1 137 ? -21.865 2.428 11.838 1.00 85.12 137 PRO A CA 1
ATOM 1053 C C . PRO A 1 137 ? -21.426 2.230 13.293 1.00 85.12 137 PRO A C 1
ATOM 1055 O O . PRO A 1 137 ? -22.191 1.716 14.104 1.00 85.12 137 PRO A O 1
ATOM 1058 N N . VAL A 1 138 ? -20.248 2.747 13.663 1.00 86.06 138 VAL A N 1
ATOM 1059 C CA . VAL A 1 138 ? -19.698 2.630 15.026 1.00 86.06 138 VAL A CA 1
ATOM 1060 C C . VAL A 1 138 ? -20.610 3.288 16.061 1.00 86.06 138 VAL A C 1
ATOM 1062 O O . VAL A 1 138 ? -20.851 2.718 17.123 1.00 86.06 138 VAL A O 1
ATOM 1065 N N . LYS A 1 139 ? -21.166 4.467 15.752 1.00 86.25 139 LYS A N 1
ATOM 1066 C CA . LYS A 1 139 ? -22.074 5.165 16.669 1.00 86.25 139 LYS A CA 1
ATOM 1067 C C . LYS A 1 139 ? -23.371 4.384 16.900 1.00 86.25 139 LYS A C 1
ATOM 1069 O O . LYS A 1 139 ? -23.813 4.282 18.039 1.00 86.25 139 LYS A O 1
ATOM 1074 N N . ARG A 1 140 ? -23.950 3.797 15.849 1.00 84.00 140 ARG A N 1
ATOM 1075 C CA . ARG A 1 140 ? -25.164 2.970 15.961 1.00 84.00 140 ARG A CA 1
ATOM 1076 C C . ARG A 1 140 ? -24.921 1.680 16.737 1.00 84.00 140 ARG A C 1
ATOM 1078 O O . ARG A 1 140 ? -25.784 1.278 17.513 1.00 84.00 140 ARG A O 1
ATOM 1085 N N . ILE A 1 141 ? -23.756 1.055 16.565 1.00 85.94 141 ILE A N 1
ATOM 1086 C CA . ILE A 1 141 ? -23.345 -0.105 17.371 1.00 85.94 141 ILE A CA 1
ATOM 1087 C C . ILE A 1 141 ? -23.226 0.313 18.846 1.00 85.94 141 ILE A C 1
ATOM 1089 O O . ILE A 1 141 ? -23.825 -0.313 19.713 1.00 85.94 141 ILE A O 1
ATOM 1093 N N . ALA A 1 142 ? -22.567 1.441 19.136 1.00 85.00 142 ALA A N 1
ATOM 1094 C CA . ALA A 1 142 ? -22.435 1.956 20.501 1.00 85.00 142 ALA A CA 1
ATOM 1095 C C . ALA A 1 142 ? -23.784 2.306 21.163 1.00 85.00 142 ALA A C 1
ATOM 1097 O O . ALA A 1 142 ? -23.966 2.050 22.352 1.00 85.00 142 ALA A O 1
ATOM 1098 N N . GLU A 1 143 ? -24.736 2.866 20.412 1.00 86.00 143 GLU A N 1
ATOM 1099 C CA . GLU A 1 143 ? -26.111 3.102 20.880 1.00 86.00 143 GLU A CA 1
ATOM 1100 C C . GLU A 1 143 ? -26.850 1.775 21.138 1.00 86.00 143 GLU A C 1
ATOM 1102 O O . GLU A 1 143 ? -27.546 1.638 22.144 1.00 86.00 143 GLU A O 1
ATOM 1107 N N . SER A 1 144 ? -26.631 0.763 20.292 1.00 82.88 144 SER A N 1
ATOM 1108 C CA . SER A 1 144 ? -27.220 -0.578 20.441 1.00 82.88 144 SER A CA 1
ATOM 1109 C C . SER A 1 144 ? -26.732 -1.308 21.699 1.00 82.88 144 SER A C 1
ATOM 1111 O O . SER A 1 144 ? -27.481 -2.100 22.270 1.00 82.88 144 SER A O 1
ATOM 1113 N N . SER A 1 145 ? -25.535 -0.989 22.203 1.00 83.38 145 SER A N 1
ATOM 1114 C CA . SER A 1 145 ? -25.031 -1.498 23.488 1.00 83.38 145 SER A CA 1
ATOM 1115 C C . SER A 1 145 ? -25.901 -1.124 24.690 1.00 83.38 145 SER A C 1
ATOM 1117 O O . SER A 1 145 ? -25.855 -1.818 25.702 1.00 83.38 145 SER A O 1
ATOM 1119 N N . GLN A 1 146 ? -26.717 -0.068 24.601 1.00 87.44 146 GLN A N 1
ATOM 1120 C CA . GLN A 1 146 ? -27.652 0.299 25.672 1.00 87.44 146 GLN A CA 1
ATOM 1121 C C . GLN A 1 146 ? -28.888 -0.611 25.720 1.00 87.44 146 GLN A C 1
ATOM 1123 O O . GLN A 1 146 ? -29.533 -0.708 26.761 1.00 87.44 146 GLN A O 1
ATOM 1128 N N . ALA A 1 147 ? -29.218 -1.280 24.610 1.00 83.94 147 ALA A N 1
ATOM 1129 C CA . ALA A 1 147 ? -30.388 -2.147 24.502 1.00 83.94 147 ALA A CA 1
ATOM 1130 C C . ALA A 1 147 ? -30.117 -3.590 24.975 1.00 83.94 147 ALA A C 1
ATOM 1132 O O . ALA A 1 147 ? -31.058 -4.314 25.295 1.00 83.94 147 ALA A O 1
ATOM 1133 N N . GLY A 1 148 ? -28.847 -4.006 25.041 1.00 85.44 148 GLY A N 1
ATOM 1134 C CA . GLY A 1 148 ? -28.418 -5.308 25.561 1.00 85.44 148 GLY A CA 1
ATOM 1135 C C . GLY A 1 148 ? -27.292 -5.950 24.743 1.00 85.44 148 GLY A C 1
ATOM 1136 O O . GLY A 1 148 ? -27.121 -5.663 23.557 1.00 85.44 148 GLY A O 1
ATOM 1137 N N . GLU A 1 149 ? -26.536 -6.856 25.369 1.00 84.56 149 GLU A N 1
ATOM 1138 C CA . GLU A 1 149 ? -25.340 -7.491 24.782 1.00 84.56 149 GLU A CA 1
ATOM 1139 C C . GLU A 1 149 ? -25.641 -8.243 23.476 1.00 84.56 149 GLU A C 1
ATOM 1141 O O . GLU A 1 149 ? -24.932 -8.079 22.483 1.00 84.56 149 GLU A O 1
ATOM 1146 N N . SER A 1 150 ? -26.738 -9.004 23.434 1.00 85.38 150 SER A N 1
ATOM 1147 C CA . SER A 1 150 ? -27.153 -9.759 22.244 1.00 85.38 150 SER A CA 1
ATOM 1148 C C . SER A 1 150 ? -27.484 -8.853 21.055 1.00 85.38 150 SER A C 1
ATOM 1150 O O . SER A 1 150 ? -27.186 -9.193 19.911 1.00 85.38 150 SER A O 1
ATOM 1152 N N . ILE A 1 151 ? -28.081 -7.685 21.320 1.00 85.19 151 ILE A N 1
ATOM 1153 C CA . ILE A 1 151 ? -28.452 -6.707 20.288 1.00 85.19 151 ILE A CA 1
ATOM 1154 C C . ILE A 1 151 ? -27.195 -6.019 19.752 1.00 85.19 151 ILE A C 1
ATOM 1156 O O . ILE A 1 151 ? -27.091 -5.799 18.549 1.00 85.19 151 ILE A O 1
ATOM 1160 N N . ASN A 1 152 ? -26.210 -5.755 20.615 1.00 85.06 152 ASN A N 1
ATOM 1161 C CA . ASN A 1 152 ? -24.917 -5.217 20.201 1.00 85.06 152 ASN A CA 1
ATOM 1162 C C . ASN A 1 152 ? -24.157 -6.178 19.270 1.00 85.06 152 ASN A C 1
ATOM 1164 O O . ASN A 1 152 ? -23.652 -5.752 18.235 1.00 85.06 152 ASN A O 1
ATOM 1168 N N . ILE A 1 153 ? -24.126 -7.478 19.585 1.00 85.56 153 ILE A N 1
ATOM 1169 C CA . ILE A 1 153 ? -23.485 -8.483 18.718 1.00 85.56 153 ILE A CA 1
ATOM 1170 C C . ILE A 1 153 ? -24.196 -8.554 17.360 1.00 85.56 153 ILE A C 1
ATOM 1172 O O . ILE A 1 153 ? -23.539 -8.527 16.321 1.00 85.56 153 ILE A O 1
ATOM 1176 N N . LEU A 1 154 ? -25.533 -8.591 17.352 1.00 84.88 154 LEU A N 1
ATOM 1177 C CA . LEU A 1 154 ? -26.314 -8.639 16.114 1.00 84.88 154 LEU A CA 1
ATOM 1178 C C . LEU A 1 154 ? -26.114 -7.378 15.258 1.00 84.88 154 LEU A C 1
ATOM 1180 O O . LEU A 1 154 ? -25.957 -7.471 14.042 1.00 84.88 154 LEU A O 1
ATOM 1184 N N . ALA A 1 155 ? -26.075 -6.204 15.895 1.00 82.50 155 ALA A N 1
ATOM 1185 C CA . ALA A 1 155 ? -25.776 -4.943 15.229 1.00 82.50 155 ALA A CA 1
ATOM 1186 C C . ALA A 1 155 ? -24.354 -4.943 14.653 1.00 82.50 155 ALA A C 1
ATOM 1188 O O . ALA A 1 155 ? -24.175 -4.533 13.513 1.00 82.50 155 ALA A O 1
ATOM 1189 N N . GLY A 1 156 ? -23.364 -5.451 15.393 1.00 81.12 156 GLY A N 1
ATOM 1190 C CA . GLY A 1 156 ? -21.980 -5.569 14.931 1.00 81.12 156 GLY A CA 1
ATOM 1191 C C . GLY A 1 156 ? -21.808 -6.482 13.714 1.00 81.12 156 GLY A C 1
ATOM 1192 O O . GLY A 1 156 ? -21.016 -6.160 12.840 1.00 81.12 156 GLY A O 1
ATOM 1193 N N . PHE A 1 157 ? -22.571 -7.576 13.618 1.00 84.50 157 PHE A N 1
ATOM 1194 C CA . PHE A 1 157 ? -22.554 -8.475 12.452 1.00 84.50 157 PHE A CA 1
ATOM 1195 C C . PHE A 1 157 ? -23.283 -7.922 11.219 1.00 84.50 157 PHE A C 1
ATOM 1197 O O . PHE A 1 157 ? -23.045 -8.386 10.107 1.00 84.50 157 PHE A O 1
ATOM 1204 N N . SER A 1 158 ? -24.216 -6.988 11.408 1.00 81.75 158 SER A N 1
ATOM 1205 C CA . SER A 1 158 ? -25.049 -6.451 10.327 1.00 81.75 158 SER A CA 1
ATOM 1206 C C . SER A 1 158 ? -24.374 -5.332 9.515 1.00 81.75 158 SER A C 1
ATOM 1208 O O . SER A 1 158 ? -24.963 -4.900 8.519 1.00 81.75 158 SER A O 1
ATOM 1210 N N . TYR A 1 159 ? -23.211 -4.833 9.943 1.00 68.81 159 TYR A N 1
ATOM 1211 C CA . TYR A 1 159 ? -22.449 -3.753 9.298 1.00 68.81 159 TYR A CA 1
ATOM 1212 C C . TYR A 1 159 ? -21.148 -4.272 8.693 1.00 68.81 159 TYR A C 1
ATOM 1214 O O . TYR A 1 159 ? -20.741 -3.682 7.667 1.00 68.81 159 TYR A O 1
#

pLDDT: mean 87.64, std 6.49, range [60.12, 95.5]

Organism: NCBI:txid412755

InterPro domains:
  IPR004131 Pyrophosphate-energised proton pump [PF03030] (2-158)
  IPR004131 Pyrophosphate-energised proton pump [PTHR31998] (2-158)

Sequence (159 aa):
MVIADLVGDNVGDCAGRGSDLFESSADNLVCTMIIGLAFVDIYGWNAVLFPLLIRSVGKITTIIGVFSVRKWGKRSPLTSLNIGLFSAGIFNLVLFYVLSIWFMKDIRLFYCLSSGLLSVFVVSLIVQYYTGIKGIPVKRIAESSQAGESINILAGFSY